Protein AF-O30299-F1 (afdb_monomer)

Organism: Archaeoglobus fulgidus (strain ATCC 49558 / DSM 4304 / JCM 9628 / NBRC 100126 / VC-16) (NCBI:txid224325)

Radius of gyration: 16.1 Å; Cα contacts (8 Å, |Δi|>4): 203; chains: 1; bounding box: 39×40×47 Å

Structure (mmCIF, N/CA/C/O backbone):
data_AF-O30299-F1
#
_entry.id   AF-O30299-F1
#
loop_
_atom_site.group_PDB
_atom_site.id
_atom_site.type_symbol
_atom_site.label_atom_id
_atom_site.label_alt_id
_atom_site.label_comp_id
_atom_site.label_asym_id
_atom_site.label_entity_id
_atom_site.label_seq_id
_atom_site.pdbx_PDB_ins_code
_atom_site.Cartn_x
_atom_site.Cartn_y
_atom_site.Cartn_z
_atom_site.occupancy
_atom_site.B_iso_or_equiv
_atom_site.auth_seq_id
_atom_site.auth_comp_id
_atom_site.auth_asym_id
_atom_site.auth_atom_id
_atom_site.pdbx_PDB_model_num
ATOM 1 N N . MET A 1 1 ? 11.721 -11.714 5.293 1.00 78.75 1 MET A N 1
ATOM 2 C CA . MET A 1 1 ? 10.543 -10.821 5.195 1.00 78.75 1 MET A CA 1
ATOM 3 C C . MET A 1 1 ? 9.348 -11.364 5.980 1.00 78.75 1 MET A C 1
ATOM 5 O O . MET A 1 1 ? 8.929 -10.700 6.916 1.00 78.75 1 MET A O 1
ATOM 9 N N . LEU A 1 2 ? 8.862 -12.579 5.693 1.00 90.56 2 LEU A N 1
ATOM 10 C CA . LEU A 1 2 ? 7.637 -13.135 6.295 1.00 90.56 2 LEU A CA 1
ATOM 11 C C . LEU A 1 2 ? 7.600 -13.156 7.835 1.00 90.56 2 LEU A C 1
ATOM 13 O O . LEU A 1 2 ? 6.633 -12.676 8.421 1.00 90.56 2 LEU A O 1
ATOM 17 N N . ILE A 1 3 ? 8.650 -13.663 8.494 1.00 92.81 3 ILE A N 1
ATOM 18 C CA . ILE A 1 3 ? 8.719 -13.701 9.969 1.00 92.81 3 ILE A CA 1
ATOM 19 C C . ILE A 1 3 ? 8.613 -12.285 10.549 1.00 92.81 3 ILE A C 1
ATOM 21 O O . ILE A 1 3 ? 7.827 -12.053 11.458 1.00 92.81 3 ILE A O 1
ATOM 25 N N . GLY A 1 4 ? 9.346 -11.323 9.979 1.00 91.31 4 GLY A N 1
ATOM 26 C CA . GLY A 1 4 ? 9.312 -9.927 10.420 1.00 91.31 4 GLY A CA 1
ATOM 27 C C . GLY A 1 4 ? 7.929 -9.291 10.267 1.00 91.31 4 GLY A C 1
ATOM 28 O O . GLY A 1 4 ? 7.435 -8.688 11.212 1.00 91.31 4 GLY A O 1
ATOM 29 N N . VAL A 1 5 ? 7.273 -9.487 9.116 1.00 92.00 5 VAL A N 1
ATOM 30 C CA . VAL A 1 5 ? 5.901 -9.001 8.874 1.00 92.00 5 VAL A CA 1
ATOM 31 C C . VAL A 1 5 ? 4.913 -9.643 9.850 1.00 92.00 5 VAL A C 1
ATOM 33 O O . VAL A 1 5 ? 4.070 -8.953 10.415 1.00 92.00 5 VAL A O 1
ATOM 36 N N . THR A 1 6 ? 5.050 -10.946 10.100 1.00 94.56 6 THR A N 1
ATOM 37 C CA . THR A 1 6 ? 4.188 -11.682 11.034 1.00 94.56 6 THR A CA 1
ATOM 38 C C . THR A 1 6 ? 4.348 -11.153 12.456 1.00 94.56 6 THR A C 1
ATOM 40 O O . THR A 1 6 ? 3.357 -10.836 13.105 1.00 94.56 6 THR A O 1
ATOM 43 N N . LEU A 1 7 ? 5.586 -10.994 12.932 1.00 96.25 7 LEU A N 1
ATOM 44 C CA . LEU A 1 7 ? 5.864 -10.451 14.262 1.00 96.25 7 LEU A CA 1
ATOM 45 C C . LEU A 1 7 ? 5.354 -9.012 14.406 1.00 96.25 7 LEU A C 1
ATOM 47 O O . LEU A 1 7 ? 4.742 -8.686 15.421 1.00 96.25 7 LEU A O 1
ATOM 51 N N . ALA A 1 8 ? 5.549 -8.172 13.386 1.00 94.06 8 ALA A N 1
ATOM 52 C CA . ALA A 1 8 ? 5.044 -6.802 13.377 1.00 94.06 8 ALA A CA 1
ATOM 53 C C . ALA A 1 8 ? 3.509 -6.758 13.429 1.00 94.06 8 ALA A C 1
ATOM 55 O O . ALA A 1 8 ? 2.950 -5.977 14.198 1.00 94.06 8 ALA A O 1
ATOM 56 N N . LEU A 1 9 ? 2.824 -7.620 12.669 1.00 95.25 9 LEU A N 1
ATOM 57 C CA . LEU A 1 9 ? 1.364 -7.703 12.685 1.00 95.25 9 LEU A CA 1
ATOM 58 C C . LEU A 1 9 ? 0.835 -8.230 14.022 1.00 95.25 9 LEU A C 1
ATOM 60 O O . LEU A 1 9 ? -0.129 -7.682 14.545 1.00 95.25 9 LEU A O 1
ATOM 64 N N . VAL A 1 10 ? 1.469 -9.253 14.604 1.00 96.38 10 VAL A N 1
ATOM 65 C CA . VAL A 1 10 ? 1.097 -9.773 15.930 1.00 96.38 10 VAL A CA 1
ATOM 66 C C . VAL A 1 10 ? 1.266 -8.691 16.992 1.00 96.38 10 VAL A C 1
ATOM 68 O O . VAL A 1 10 ? 0.353 -8.462 17.782 1.00 96.38 10 VAL A O 1
ATOM 71 N N . PHE A 1 11 ? 2.393 -7.977 16.982 1.00 96.19 11 PHE A N 1
ATOM 72 C CA . PHE A 1 11 ? 2.615 -6.850 17.883 1.00 96.19 11 PHE A CA 1
ATOM 73 C C . PHE A 1 11 ? 1.546 -5.764 17.705 1.00 96.19 11 PHE A C 1
ATOM 75 O O . PHE A 1 11 ? 0.943 -5.325 18.685 1.00 96.19 11 PHE A O 1
ATOM 82 N N . ALA A 1 12 ? 1.261 -5.375 16.460 1.00 94.38 12 ALA A N 1
ATOM 83 C CA . ALA A 1 12 ? 0.238 -4.387 16.140 1.00 94.38 12 ALA A CA 1
ATOM 84 C C . ALA A 1 12 ? -1.158 -4.835 16.604 1.00 94.38 12 ALA A C 1
ATOM 86 O O . ALA A 1 12 ? -1.895 -4.031 17.167 1.00 94.38 12 ALA A O 1
ATOM 87 N N . ALA A 1 13 ? -1.506 -6.113 16.436 1.00 94.56 13 ALA A N 1
ATOM 88 C CA . ALA A 1 13 ? -2.782 -6.677 16.871 1.00 94.56 13 ALA A CA 1
ATOM 89 C C . ALA A 1 13 ? -2.922 -6.700 18.400 1.00 94.56 13 ALA A C 1
ATOM 91 O O . ALA A 1 13 ? -3.981 -6.355 18.924 1.00 94.56 13 ALA A O 1
ATOM 92 N N . ILE A 1 14 ? -1.853 -7.054 19.124 1.00 94.94 14 ILE A N 1
ATOM 93 C CA . ILE A 1 14 ? -1.823 -6.990 20.592 1.00 94.94 14 ILE A CA 1
ATOM 94 C C . ILE A 1 14 ? -2.021 -5.542 21.042 1.00 94.94 14 ILE A C 1
ATOM 96 O O . ILE A 1 14 ? -2.898 -5.262 21.858 1.00 94.94 14 ILE A O 1
ATOM 100 N N . PHE A 1 15 ? -1.249 -4.609 20.485 1.00 93.06 15 PHE A N 1
ATOM 101 C CA . PHE A 1 15 ? -1.380 -3.192 20.804 1.00 93.06 15 PHE A CA 1
ATOM 102 C C . PHE A 1 15 ? -2.798 -2.674 20.520 1.00 93.06 15 PHE A C 1
ATOM 104 O O . PHE A 1 15 ? -3.392 -2.013 21.371 1.00 93.06 15 PHE A O 1
ATOM 111 N N . GLU A 1 16 ? -3.375 -3.032 19.373 1.00 92.75 16 GLU A N 1
ATOM 112 C CA . GLU A 1 16 ? -4.727 -2.635 18.985 1.00 92.75 16 GLU A CA 1
ATOM 113 C C . GLU A 1 16 ? -5.798 -3.194 19.928 1.00 92.75 16 GLU A C 1
ATOM 115 O O . GLU A 1 16 ? -6.738 -2.482 20.291 1.00 92.75 16 GLU A O 1
ATOM 120 N N . PHE A 1 17 ? -5.639 -4.437 20.389 1.00 92.31 17 PHE A N 1
ATOM 121 C CA . PHE A 1 17 ? -6.517 -5.027 21.395 1.00 92.31 17 PHE A CA 1
ATOM 122 C C . PHE A 1 17 ? -6.518 -4.196 22.684 1.00 92.31 17 PHE A C 1
ATOM 124 O O . PHE A 1 17 ? -7.585 -3.835 23.189 1.00 92.31 17 PHE A O 1
ATOM 131 N N . PHE A 1 18 ? -5.338 -3.820 23.188 1.00 91.56 18 PHE A N 1
ATOM 132 C CA . PHE A 1 18 ? -5.230 -2.953 24.363 1.00 91.56 18 PHE A CA 1
ATOM 133 C C . PHE A 1 18 ? -5.782 -1.545 24.095 1.00 91.56 18 PHE A C 1
ATOM 135 O O . PHE A 1 18 ? -6.490 -0.994 24.944 1.00 91.56 18 PHE A O 1
ATOM 142 N N . ARG A 1 19 ? -5.527 -0.976 22.910 1.00 90.56 19 ARG A N 1
ATOM 143 C CA . ARG A 1 19 ? -6.047 0.337 22.506 1.00 90.56 19 ARG A CA 1
ATOM 144 C C . ARG A 1 19 ? -7.569 0.375 22.562 1.00 90.56 19 ARG A C 1
ATOM 146 O O . ARG A 1 19 ? -8.124 1.283 23.172 1.00 90.56 19 ARG A O 1
ATOM 153 N N . LEU A 1 20 ? -8.240 -0.618 21.983 1.00 89.00 20 LEU A N 1
ATOM 154 C CA . LEU A 1 20 ? -9.701 -0.694 21.962 1.00 89.00 20 LEU A CA 1
ATOM 155 C C . LEU A 1 20 ? -10.279 -1.039 23.339 1.00 89.00 20 LEU A C 1
ATOM 157 O O . LEU A 1 20 ? -11.266 -0.435 23.762 1.00 89.00 20 LEU A O 1
ATOM 161 N N . ARG A 1 21 ? -9.657 -1.972 24.071 1.00 89.75 21 ARG A N 1
ATOM 162 C CA . ARG A 1 21 ? -10.167 -2.435 25.369 1.00 89.75 21 ARG A CA 1
ATOM 163 C C . ARG A 1 21 ? -10.090 -1.366 26.456 1.00 89.75 21 ARG A C 1
ATOM 165 O O . ARG A 1 21 ? -11.019 -1.267 27.261 1.00 89.75 21 ARG A O 1
ATOM 172 N N . TYR A 1 22 ? -9.000 -0.601 26.479 1.00 89.44 22 TYR A N 1
ATOM 173 C CA . TYR A 1 22 ? -8.686 0.369 27.533 1.00 89.44 22 TYR A CA 1
ATOM 174 C C . TYR A 1 22 ? -8.725 1.825 27.052 1.00 89.44 22 TYR A C 1
ATOM 176 O O . TYR A 1 22 ? -8.421 2.728 27.825 1.00 89.44 22 TYR A O 1
ATOM 184 N N . LYS A 1 23 ? -9.105 2.069 25.789 1.00 84.69 23 LYS A N 1
ATOM 185 C CA . LYS A 1 23 ? -9.133 3.402 25.158 1.00 84.69 23 LYS A CA 1
ATOM 186 C C . LYS A 1 23 ? -7.791 4.140 25.251 1.00 84.69 23 LYS A C 1
ATOM 188 O O . LYS A 1 23 ? -7.755 5.369 25.343 1.00 84.69 23 LYS A O 1
ATOM 193 N N . LEU A 1 24 ? -6.682 3.399 25.219 1.00 80.81 24 LEU A N 1
ATOM 194 C CA . LEU A 1 24 ? -5.345 3.991 25.238 1.00 80.81 24 LEU A CA 1
ATOM 195 C C . LEU A 1 24 ? -5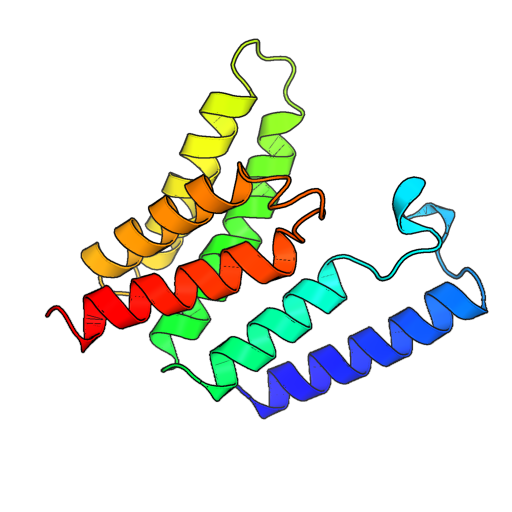.186 4.924 24.036 1.00 80.81 24 LEU A C 1
ATOM 197 O O . LEU A 1 24 ? -5.626 4.604 22.934 1.00 80.81 24 LEU A O 1
ATOM 201 N N . LEU A 1 25 ? -4.556 6.082 24.252 1.00 81.06 25 LEU A N 1
ATOM 202 C CA . LEU A 1 25 ? -4.241 7.051 23.193 1.00 81.06 25 LEU A CA 1
ATOM 203 C C . LEU A 1 25 ? -5.463 7.520 22.383 1.00 81.06 25 LEU A C 1
ATOM 205 O O . LEU A 1 25 ? -5.322 7.975 21.250 1.00 81.06 25 LEU A O 1
ATOM 209 N N . SER A 1 26 ? -6.667 7.483 22.962 1.00 77.31 26 SER A N 1
ATOM 210 C CA . SER A 1 26 ? -7.887 7.939 22.283 1.00 77.31 26 SER A CA 1
ATOM 211 C C . SER A 1 26 ? -7.847 9.40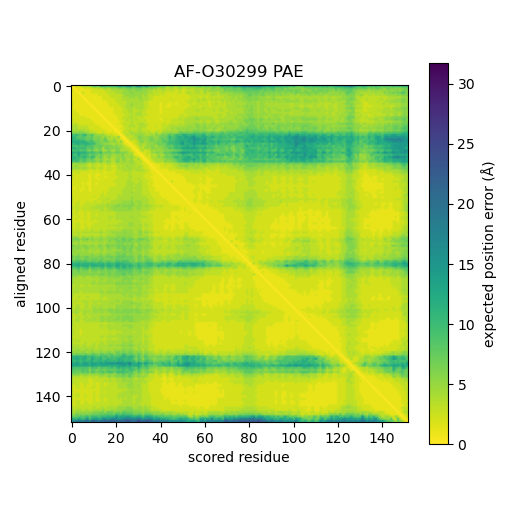7 21.844 1.00 77.31 26 SER A C 1
ATOM 213 O O . SER A 1 26 ? -8.675 9.811 21.039 1.00 77.31 26 SER A O 1
ATOM 215 N N . TRP A 1 27 ? -6.931 10.209 22.398 1.00 80.06 27 TRP A N 1
ATOM 216 C CA . TRP A 1 27 ? -6.700 11.605 22.015 1.00 80.06 27 TRP A CA 1
ATOM 217 C C . TRP A 1 27 ? -5.836 11.754 20.752 1.00 80.06 27 TRP A C 1
ATOM 219 O O . TRP A 1 27 ? -5.912 12.780 20.086 1.00 80.06 27 TRP A O 1
ATOM 229 N N . LEU A 1 28 ? -5.021 10.744 20.432 1.00 80.25 28 LEU A N 1
ATOM 230 C CA . LEU A 1 28 ? -4.123 10.738 19.276 1.00 80.25 28 LEU A CA 1
ATOM 231 C C . LEU A 1 28 ? -4.833 10.234 18.010 1.00 80.25 28 LEU A C 1
ATOM 233 O O . LEU A 1 28 ? -4.462 10.579 16.891 1.00 80.25 28 LEU A O 1
ATOM 237 N N . VAL A 1 29 ? -5.855 9.399 18.197 1.00 77.94 29 VAL A N 1
ATOM 238 C CA . VAL A 1 29 ? -6.615 8.749 17.128 1.00 77.94 29 VAL A CA 1
ATOM 239 C C . VAL A 1 29 ? -7.755 9.656 16.662 1.00 77.94 29 VAL A C 1
ATOM 241 O O . VAL A 1 29 ? -8.425 10.297 17.472 1.00 77.94 29 VAL A O 1
ATOM 244 N N . ARG A 1 30 ? -8.008 9.685 15.350 1.00 76.12 30 ARG A N 1
ATOM 245 C CA . ARG A 1 30 ? -9.123 10.440 14.759 1.00 76.12 30 ARG A CA 1
ATOM 246 C C . ARG A 1 30 ? -10.468 9.968 15.312 1.00 76.12 30 ARG A C 1
ATOM 248 O O . ARG A 1 30 ? -10.648 8.790 15.613 1.00 76.12 30 ARG A O 1
ATOM 255 N N . ASP A 1 31 ? -11.445 10.868 15.388 1.00 76.50 31 ASP A N 1
ATOM 256 C CA . ASP A 1 31 ? -12.725 10.595 16.061 1.00 76.50 31 ASP A CA 1
ATOM 257 C C . ASP A 1 31 ? -13.463 9.364 15.522 1.00 76.50 31 ASP A C 1
ATOM 259 O O . ASP A 1 31 ? -14.003 8.577 16.299 1.00 76.50 31 ASP A O 1
ATOM 263 N N . TYR A 1 32 ? -13.413 9.137 14.207 1.00 75.12 32 TYR A N 1
ATOM 264 C CA . TYR A 1 32 ? -14.054 7.986 13.568 1.00 75.12 32 TYR A CA 1
ATOM 265 C C . TYR A 1 32 ? -13.285 6.656 13.748 1.00 75.12 32 TYR A C 1
ATOM 267 O O . TYR A 1 32 ? -13.867 5.587 13.560 1.00 75.12 32 TYR A O 1
ATOM 275 N N . GLU A 1 33 ? -12.008 6.692 14.148 1.00 76.31 33 GLU A N 1
ATOM 276 C CA . GLU A 1 33 ? -11.145 5.518 14.390 1.00 76.31 33 GLU A CA 1
ATOM 277 C C . GLU A 1 33 ? -11.112 5.090 15.870 1.00 76.31 33 GLU A C 1
ATOM 279 O O . GLU A 1 33 ? -10.617 4.010 16.206 1.00 76.31 33 GLU A O 1
ATOM 284 N N . ARG A 1 34 ? -11.661 5.897 16.792 1.00 79.94 34 ARG A N 1
ATOM 285 C CA . ARG A 1 34 ? -11.578 5.624 18.242 1.00 79.94 34 ARG A CA 1
ATOM 286 C C . ARG A 1 34 ? -12.138 4.259 18.647 1.00 79.94 34 ARG A C 1
ATOM 288 O O . ARG A 1 34 ? -11.568 3.625 19.526 1.00 79.94 34 ARG A O 1
ATOM 295 N N . ASN A 1 35 ? -13.208 3.805 17.994 1.00 82.44 35 ASN A N 1
ATOM 296 C CA . ASN A 1 35 ? -13.890 2.541 18.306 1.00 82.44 35 ASN A CA 1
ATOM 297 C C . ASN A 1 35 ? -13.813 1.513 17.164 1.00 82.44 35 ASN A C 1
ATOM 299 O O . ASN A 1 35 ? -14.585 0.557 17.145 1.00 82.44 35 ASN A O 1
ATOM 303 N N . ARG A 1 36 ? -12.940 1.727 16.176 1.00 85.06 36 ARG A N 1
ATOM 304 C CA . ARG A 1 36 ? -12.780 0.843 15.013 1.00 85.06 36 ARG A CA 1
ATOM 305 C C . ARG A 1 36 ? -11.357 0.337 14.941 1.00 85.06 36 ARG A C 1
ATOM 307 O O . ARG A 1 36 ? -10.462 1.012 15.430 1.00 85.06 36 ARG A O 1
ATOM 314 N N . VAL A 1 37 ? -11.165 -0.810 14.297 1.00 88.31 37 VAL A N 1
ATOM 315 C CA . VAL A 1 37 ? -9.829 -1.329 13.996 1.00 88.31 37 VAL A CA 1
ATOM 316 C C . VAL A 1 37 ? -9.054 -0.293 13.177 1.00 88.31 37 VAL A C 1
ATOM 318 O O . VAL A 1 37 ? -9.579 0.238 12.198 1.00 88.31 37 VAL A O 1
ATOM 321 N N . GLY A 1 38 ? -7.832 0.015 13.600 1.00 88.50 38 GLY A N 1
ATOM 322 C CA . GLY A 1 38 ? -6.967 0.995 12.957 1.00 88.50 38 GLY A CA 1
ATOM 323 C C . GLY A 1 38 ? -6.510 0.566 11.561 1.00 88.50 38 GLY A C 1
ATOM 324 O O . GLY A 1 38 ? -6.261 -0.612 11.304 1.00 88.50 38 GLY A O 1
ATOM 325 N N . ALA A 1 39 ? -6.335 1.547 10.671 1.00 89.31 39 ALA A N 1
ATOM 326 C CA . ALA A 1 39 ? -5.871 1.362 9.290 1.00 89.31 39 ALA A CA 1
ATOM 327 C C . ALA A 1 39 ? -4.586 0.516 9.179 1.00 89.31 39 ALA A C 1
ATOM 329 O O . ALA A 1 39 ? -4.465 -0.336 8.300 1.00 89.31 39 ALA A O 1
ATOM 330 N N . TYR A 1 40 ? -3.663 0.683 10.130 1.00 90.25 40 TYR A N 1
ATOM 331 C CA . TYR A 1 40 ? -2.389 -0.034 10.171 1.00 90.25 40 TYR A CA 1
ATOM 332 C C . TYR A 1 40 ? -2.533 -1.559 10.336 1.00 90.25 40 TYR A C 1
ATOM 334 O O . TYR A 1 40 ? -1.648 -2.297 9.906 1.00 90.25 40 TYR A O 1
ATOM 342 N N . ILE A 1 41 ? -3.637 -2.051 10.917 1.00 94.50 41 ILE A N 1
ATOM 343 C CA . ILE A 1 41 ? -3.925 -3.492 10.977 1.00 94.50 41 ILE A CA 1
ATOM 344 C C . ILE A 1 41 ? -4.277 -4.013 9.589 1.00 94.50 41 ILE A C 1
ATOM 346 O O . ILE A 1 41 ? -3.726 -5.025 9.165 1.00 94.50 41 ILE A O 1
ATOM 350 N N . TYR A 1 42 ? -5.150 -3.311 8.862 1.00 94.50 42 TYR A N 1
ATOM 351 C CA . TYR A 1 42 ? -5.519 -3.684 7.494 1.00 94.50 42 TYR A CA 1
ATOM 352 C C . TYR A 1 42 ? -4.307 -3.663 6.568 1.00 94.50 42 TYR A C 1
ATOM 354 O O . TYR A 1 42 ? -4.105 -4.611 5.813 1.00 94.50 42 TYR A O 1
ATOM 362 N N . PHE A 1 43 ? -3.455 -2.645 6.707 1.00 95.19 43 PHE A N 1
ATOM 363 C CA . PHE A 1 43 ? -2.174 -2.583 6.017 1.00 95.19 43 PHE A CA 1
ATOM 364 C C . PHE A 1 43 ? -1.277 -3.776 6.362 1.00 95.19 43 PHE A C 1
ATOM 366 O O . PHE A 1 43 ? -0.793 -4.462 5.467 1.00 95.19 43 PHE A O 1
ATOM 373 N N . GLY A 1 44 ? -1.093 -4.091 7.647 1.00 96.06 44 GLY A N 1
ATOM 374 C CA . GLY A 1 44 ? -0.276 -5.234 8.059 1.00 96.06 44 GLY A CA 1
ATOM 375 C C . GLY A 1 44 ? -0.809 -6.580 7.548 1.00 96.06 44 GLY A C 1
ATOM 376 O O . GLY A 1 44 ? -0.025 -7.419 7.106 1.00 96.06 44 GLY A O 1
ATOM 377 N N . VAL A 1 45 ? -2.133 -6.770 7.534 1.00 96.62 45 VAL A N 1
ATOM 378 C CA . VAL A 1 45 ? -2.786 -7.942 6.926 1.00 96.62 45 VAL A CA 1
ATOM 379 C C . VAL A 1 45 ? -2.517 -7.996 5.423 1.00 96.62 45 VAL A C 1
ATOM 381 O O . VAL A 1 45 ? -2.168 -9.058 4.911 1.00 96.62 45 VAL A O 1
ATOM 384 N N . ALA A 1 46 ? -2.615 -6.864 4.724 1.00 96.94 46 ALA A N 1
ATOM 385 C CA . ALA A 1 46 ? -2.315 -6.783 3.300 1.00 96.94 46 ALA A CA 1
ATOM 386 C C . ALA A 1 46 ? -0.862 -7.163 3.007 1.00 96.94 46 ALA A C 1
ATOM 388 O O . ALA A 1 46 ? -0.608 -7.997 2.141 1.00 96.94 46 ALA A O 1
ATOM 389 N N . VAL A 1 47 ? 0.089 -6.605 3.765 1.00 96.56 47 VAL A N 1
ATOM 390 C CA . VAL A 1 47 ? 1.521 -6.895 3.617 1.00 96.56 47 VAL A CA 1
ATOM 391 C C . VAL A 1 47 ? 1.812 -8.368 3.903 1.00 96.56 47 VAL A C 1
ATOM 393 O O . VAL A 1 47 ? 2.574 -8.990 3.162 1.00 96.56 47 VAL A O 1
ATOM 396 N N . LEU A 1 48 ? 1.188 -8.962 4.926 1.00 97.25 48 LEU A N 1
ATOM 397 C CA . LEU A 1 48 ? 1.316 -10.395 5.200 1.00 97.25 48 LEU A CA 1
ATOM 398 C C . LEU A 1 48 ? 0.791 -11.232 4.031 1.00 97.25 48 LEU A C 1
ATOM 400 O O . LEU A 1 48 ? 1.500 -12.112 3.545 1.00 97.25 48 LEU A O 1
ATOM 404 N N . PHE A 1 49 ? -0.415 -10.925 3.555 1.00 97.06 49 PHE A N 1
ATOM 405 C CA . PHE A 1 49 ? -1.046 -11.614 2.435 1.00 97.06 49 PHE A CA 1
ATOM 406 C C . PHE A 1 49 ? -0.177 -11.564 1.174 1.00 97.06 49 PHE A C 1
ATOM 408 O O . PHE A 1 49 ? 0.108 -12.605 0.581 1.00 97.06 49 PHE A O 1
ATOM 415 N N . VAL A 1 50 ? 0.321 -10.383 0.794 1.00 97.38 50 VAL A N 1
ATOM 416 C CA . VAL A 1 50 ? 1.151 -10.266 -0.413 1.00 97.38 50 VAL A CA 1
ATOM 417 C C . VAL A 1 50 ? 2.521 -10.922 -0.244 1.00 97.38 50 VAL A C 1
ATOM 419 O O . VAL A 1 50 ? 3.041 -11.486 -1.199 1.00 97.38 50 VAL A O 1
ATOM 422 N N . THR A 1 51 ? 3.088 -10.910 0.967 1.00 96.12 51 THR A N 1
ATOM 423 C CA . THR A 1 51 ? 4.371 -11.576 1.256 1.00 96.12 51 THR A CA 1
ATOM 424 C C . THR A 1 51 ? 4.250 -13.101 1.193 1.00 96.12 51 THR A C 1
ATOM 426 O O . THR A 1 51 ? 5.227 -13.777 0.884 1.00 96.12 51 THR A O 1
ATOM 429 N N . LEU A 1 52 ? 3.072 -13.649 1.504 1.00 96.81 52 LEU A N 1
ATOM 430 C CA . LEU A 1 52 ? 2.800 -15.085 1.419 1.00 96.81 52 LEU A CA 1
ATOM 431 C C . LEU A 1 52 ? 2.608 -15.563 -0.022 1.00 96.81 52 LEU A C 1
ATOM 433 O O . LEU A 1 52 ? 3.027 -16.670 -0.349 1.00 96.81 52 LEU A O 1
ATOM 437 N N . LEU A 1 53 ? 1.950 -14.758 -0.860 1.00 96.88 53 LEU A N 1
ATOM 438 C CA . LEU A 1 53 ? 1.496 -15.195 -2.182 1.00 96.88 53 LEU A CA 1
ATOM 439 C C . LEU A 1 53 ? 2.379 -14.739 -3.342 1.00 96.88 53 LEU A C 1
ATOM 441 O O . LEU A 1 53 ? 2.346 -15.371 -4.397 1.00 96.88 53 LEU A O 1
ATOM 445 N N . PHE A 1 54 ? 3.148 -13.661 -3.180 1.00 96.75 54 PHE A N 1
ATOM 446 C CA . PHE A 1 54 ? 3.899 -13.061 -4.278 1.00 96.75 54 PHE A CA 1
ATOM 447 C C . PHE A 1 54 ? 5.411 -13.015 -4.017 1.00 96.75 54 PHE A C 1
ATOM 449 O O . PHE A 1 54 ? 5.857 -12.995 -2.866 1.00 96.75 54 PHE A O 1
ATOM 456 N N . PRO A 1 55 ? 6.229 -12.946 -5.086 1.00 95.62 55 PRO A N 1
ATOM 457 C CA . PRO A 1 55 ? 7.665 -12.721 -4.973 1.00 95.62 55 PRO A CA 1
ATOM 458 C C . PRO A 1 55 ? 7.999 -11.417 -4.241 1.00 95.62 55 PRO A C 1
ATOM 460 O O . PRO A 1 55 ? 7.230 -10.453 -4.261 1.00 95.62 55 PRO A O 1
ATOM 463 N N . MET A 1 56 ? 9.208 -11.353 -3.674 1.00 95.38 56 MET A N 1
ATOM 464 C CA . MET A 1 56 ? 9.670 -10.209 -2.878 1.00 95.38 56 MET A CA 1
ATOM 465 C C . MET A 1 56 ? 9.511 -8.864 -3.604 1.00 95.38 56 MET A C 1
ATOM 467 O O . MET A 1 56 ? 9.101 -7.888 -2.987 1.00 95.38 56 MET A O 1
ATOM 471 N N . ASN A 1 57 ? 9.750 -8.818 -4.917 1.00 96.88 57 ASN A N 1
ATOM 472 C CA . ASN A 1 57 ? 9.626 -7.597 -5.717 1.00 96.88 57 ASN A CA 1
ATOM 473 C C . ASN A 1 57 ? 8.188 -7.045 -5.741 1.00 96.88 57 ASN A C 1
ATOM 475 O O . ASN A 1 57 ? 7.983 -5.841 -5.594 1.00 96.88 57 ASN A O 1
ATOM 479 N N . ALA A 1 58 ? 7.185 -7.920 -5.852 1.00 97.62 58 ALA A N 1
ATOM 480 C CA . ALA A 1 58 ? 5.778 -7.524 -5.810 1.00 97.62 58 ALA A CA 1
ATOM 481 C C . ALA A 1 58 ? 5.365 -7.061 -4.403 1.00 97.62 58 ALA A C 1
ATOM 483 O O . ALA A 1 58 ? 4.635 -6.080 -4.266 1.00 97.62 58 ALA A O 1
ATOM 484 N N . ALA A 1 59 ? 5.880 -7.712 -3.355 1.00 97.19 59 ALA A N 1
ATOM 485 C CA . ALA A 1 59 ? 5.649 -7.288 -1.976 1.00 97.19 59 ALA A CA 1
ATOM 486 C C . ALA A 1 59 ? 6.292 -5.917 -1.675 1.00 97.19 59 ALA A C 1
ATOM 488 O O . ALA A 1 59 ? 5.666 -5.076 -1.033 1.00 97.19 59 ALA A O 1
ATOM 489 N N . ILE A 1 60 ? 7.504 -5.653 -2.181 1.00 97.12 60 ILE A N 1
ATOM 490 C CA . ILE A 1 60 ? 8.151 -4.332 -2.090 1.00 97.12 60 ILE A CA 1
ATOM 491 C C . ILE A 1 60 ? 7.309 -3.280 -2.821 1.00 97.12 60 ILE A C 1
ATOM 493 O O . ILE A 1 60 ? 7.062 -2.212 -2.263 1.00 97.12 60 ILE A O 1
ATOM 497 N N . SER A 1 61 ? 6.821 -3.587 -4.029 1.00 97.88 61 SER A N 1
ATOM 498 C CA . SER A 1 61 ? 5.938 -2.688 -4.782 1.00 97.88 61 SER A CA 1
ATOM 499 C C . SER A 1 61 ? 4.683 -2.329 -3.982 1.00 97.88 61 SER A C 1
ATOM 501 O O . SER A 1 61 ? 4.384 -1.149 -3.813 1.00 97.88 61 SER A O 1
ATOM 503 N N . ALA A 1 62 ? 4.003 -3.326 -3.409 1.00 97.81 62 ALA A N 1
ATOM 504 C CA . ALA A 1 62 ? 2.818 -3.122 -2.580 1.00 97.81 62 ALA A CA 1
ATOM 505 C C . ALA A 1 62 ? 3.065 -2.179 -1.400 1.00 97.81 62 ALA A C 1
ATOM 507 O O . ALA A 1 62 ? 2.285 -1.255 -1.168 1.00 97.81 62 ALA A O 1
ATOM 508 N N . VAL A 1 63 ? 4.168 -2.393 -0.676 1.00 97.12 63 VAL A N 1
ATOM 509 C CA . VAL A 1 63 ? 4.548 -1.569 0.476 1.00 97.12 63 VAL A CA 1
ATOM 510 C C . VAL A 1 63 ? 4.855 -0.133 0.050 1.00 97.12 63 VAL A C 1
ATOM 512 O O . VAL A 1 63 ? 4.386 0.797 0.703 1.00 97.12 63 VAL A O 1
ATOM 515 N N . LEU A 1 64 ? 5.604 0.065 -1.042 1.00 97.62 64 LEU A N 1
ATOM 516 C CA . LEU A 1 64 ? 5.947 1.401 -1.538 1.00 97.62 64 LEU A CA 1
ATOM 517 C C . LEU A 1 64 ? 4.711 2.174 -2.002 1.00 97.62 64 LEU A C 1
ATOM 519 O O . LEU A 1 64 ? 4.544 3.328 -1.608 1.00 97.62 64 LEU A O 1
ATOM 523 N N . VAL A 1 65 ? 3.850 1.544 -2.807 1.00 97.69 65 VAL A N 1
ATOM 524 C CA . VAL A 1 65 ? 2.637 2.177 -3.344 1.00 97.69 65 VAL A CA 1
ATOM 525 C C . VAL A 1 65 ? 1.701 2.596 -2.216 1.00 97.69 65 VAL A C 1
ATOM 527 O O . VAL A 1 65 ? 1.253 3.736 -2.212 1.00 97.69 65 VAL A O 1
ATOM 530 N N . ALA A 1 66 ? 1.464 1.726 -1.233 1.00 96.19 66 ALA A N 1
ATOM 531 C CA . ALA A 1 66 ? 0.601 2.050 -0.104 1.00 96.19 66 ALA A CA 1
ATOM 532 C C . ALA A 1 66 ? 1.214 3.121 0.815 1.00 96.19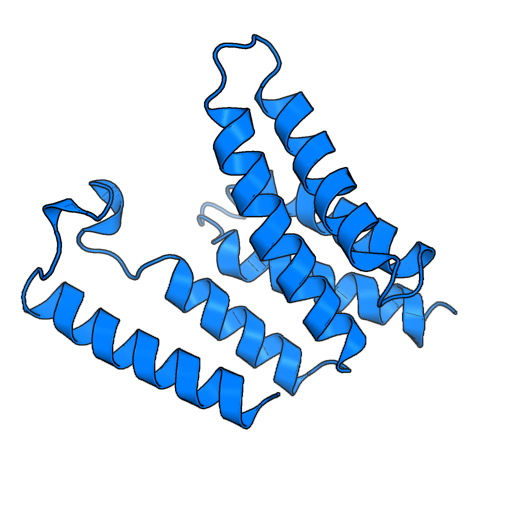 66 ALA A C 1
ATOM 534 O O . ALA A 1 66 ? 0.610 4.163 1.032 1.00 96.19 66 ALA A O 1
ATOM 535 N N . LEU A 1 67 ? 2.442 2.932 1.319 1.00 94.81 67 LEU A N 1
ATOM 536 C CA . LEU A 1 67 ? 3.014 3.861 2.306 1.00 94.81 67 LEU A CA 1
ATOM 537 C C . LEU A 1 67 ? 3.281 5.254 1.734 1.00 94.81 67 LEU A C 1
ATOM 539 O O . LEU A 1 67 ? 2.939 6.260 2.358 1.00 94.81 67 LEU A O 1
ATOM 543 N N . LEU A 1 68 ? 3.931 5.326 0.570 1.00 96.62 68 LEU A N 1
ATOM 544 C CA . LEU A 1 68 ? 4.284 6.613 -0.026 1.00 96.62 68 LEU A CA 1
ATOM 545 C C . LEU A 1 68 ? 3.078 7.250 -0.713 1.00 96.62 68 LEU A C 1
ATOM 547 O O . LEU A 1 68 ? 2.919 8.469 -0.633 1.00 96.62 68 LEU A O 1
ATOM 551 N N . GLY A 1 69 ? 2.221 6.441 -1.342 1.00 93.81 69 GLY A N 1
ATOM 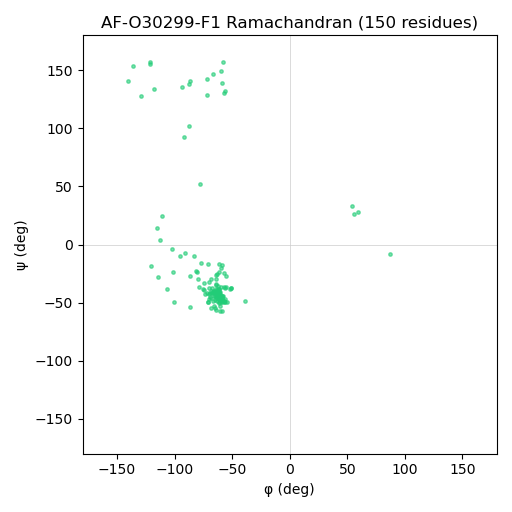552 C CA . GLY A 1 69 ? 0.975 6.908 -1.937 1.00 93.81 69 GLY A CA 1
ATOM 553 C C . GLY A 1 69 ? 0.059 7.536 -0.892 1.00 93.81 69 GLY A C 1
ATOM 554 O O . GLY A 1 69 ? -0.248 8.726 -0.996 1.00 93.81 69 GLY A O 1
ATOM 555 N N . ASP A 1 70 ? -0.301 6.793 0.155 1.00 90.81 70 ASP A N 1
ATOM 556 C CA . ASP A 1 70 ? -1.216 7.270 1.200 1.00 90.81 70 ASP A CA 1
ATOM 557 C C . ASP A 1 70 ? -0.617 8.443 1.975 1.00 90.81 70 ASP A C 1
ATOM 559 O O . ASP A 1 70 ? -1.301 9.434 2.248 1.00 90.81 70 ASP A O 1
ATOM 563 N N . GLY A 1 71 ? 0.681 8.371 2.288 1.00 91.75 71 GLY A N 1
ATOM 564 C CA . GLY A 1 71 ? 1.395 9.431 2.990 1.00 91.75 71 GLY A CA 1
ATOM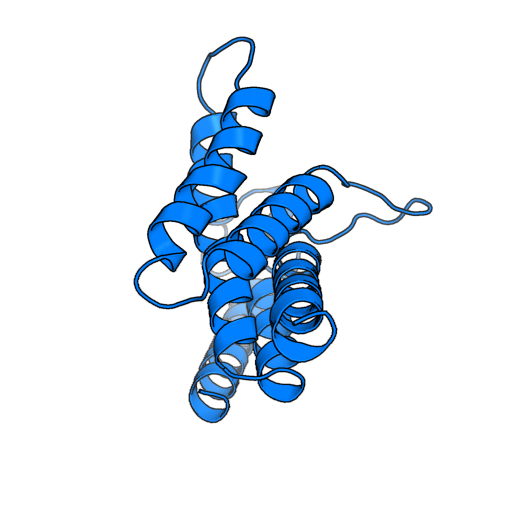 565 C C . GLY A 1 71 ? 1.342 10.754 2.228 1.00 91.75 71 GLY A C 1
ATOM 566 O O . GLY A 1 71 ? 0.843 11.759 2.745 1.00 91.75 71 GLY A O 1
ATOM 567 N N . VAL A 1 72 ? 1.812 10.766 0.977 1.00 94.25 72 VAL A N 1
ATOM 568 C CA . VAL A 1 72 ? 1.844 11.998 0.178 1.00 94.25 72 VAL A CA 1
ATOM 569 C C . VAL A 1 72 ? 0.440 12.436 -0.214 1.00 94.25 72 VAL A C 1
ATOM 571 O O . VAL A 1 72 ? 0.106 13.614 -0.097 1.00 94.25 72 VAL A O 1
ATOM 574 N N . GLY A 1 73 ? -0.414 11.506 -0.623 1.00 92.19 73 GLY A N 1
ATOM 575 C CA . GLY A 1 73 ? -1.786 11.805 -0.993 1.00 92.19 73 GLY A CA 1
ATOM 576 C C . GLY A 1 73 ? -2.596 12.395 0.164 1.00 92.19 73 GLY A C 1
ATOM 577 O O . GLY A 1 73 ? -3.328 13.365 -0.030 1.00 92.19 73 GLY A O 1
ATOM 578 N N . GLY A 1 74 ? -2.405 11.890 1.384 1.00 89.69 74 GLY A N 1
ATOM 579 C CA . GLY A 1 74 ? -3.004 12.431 2.601 1.00 89.69 74 GLY A CA 1
ATOM 580 C C . GLY A 1 74 ? -2.530 13.845 2.944 1.00 89.69 74 GLY A C 1
ATOM 581 O O . GLY A 1 74 ? -3.330 14.645 3.434 1.00 89.69 74 GLY A O 1
ATOM 582 N N . VAL A 1 75 ? -1.265 14.181 2.665 1.00 93.56 75 VAL A N 1
ATOM 583 C CA . VAL A 1 75 ? -0.735 15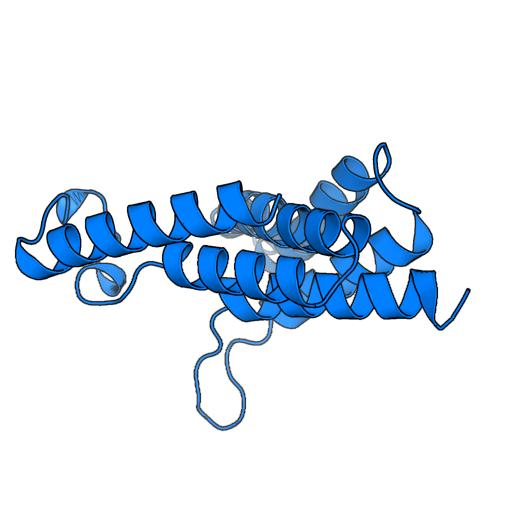.549 2.815 1.00 93.56 75 VAL A CA 1
ATOM 584 C C . VAL A 1 75 ? -1.309 1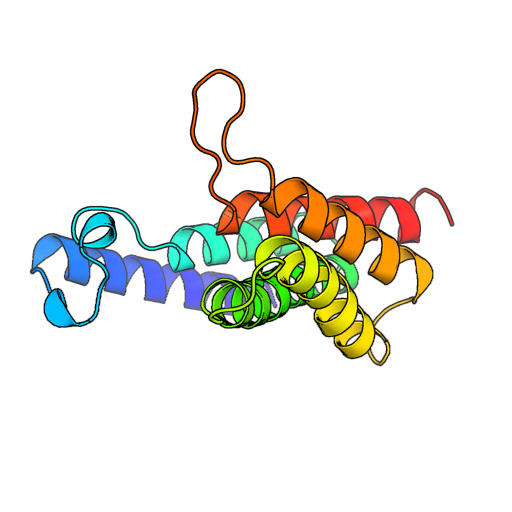6.469 1.738 1.00 93.56 75 VAL A C 1
ATOM 586 O O . VAL A 1 75 ? -1.838 17.533 2.056 1.00 93.56 75 VAL A O 1
ATOM 589 N N . VAL A 1 76 ? -1.270 16.050 0.471 1.00 94.12 76 VAL A N 1
ATOM 590 C CA . VAL A 1 76 ? -1.708 16.870 -0.667 1.00 94.12 76 VAL A CA 1
ATOM 591 C C . VAL A 1 76 ? -3.211 17.155 -0.617 1.00 94.12 76 VAL A C 1
ATOM 593 O O . VAL A 1 76 ? -3.611 18.297 -0.836 1.00 94.12 76 VAL A O 1
ATOM 596 N N . LYS A 1 77 ? -4.048 16.169 -0.252 1.00 91.50 77 LYS A N 1
ATOM 597 C CA . LYS A 1 77 ? -5.508 16.342 -0.091 1.00 91.50 77 LYS A CA 1
ATOM 598 C C . LYS A 1 77 ? -5.872 17.406 0.964 1.00 91.50 77 LYS A C 1
ATOM 600 O O . LYS A 1 77 ? -6.985 17.919 0.928 1.00 91.50 77 LYS A O 1
ATOM 605 N N . ARG A 1 78 ? -4.966 17.751 1.891 1.00 91.94 78 ARG A N 1
ATOM 606 C CA . ARG A 1 78 ? -5.184 18.778 2.933 1.00 91.94 78 ARG A CA 1
ATOM 607 C C . ARG A 1 78 ? -4.745 20.185 2.523 1.00 91.94 78 ARG A C 1
ATOM 609 O O . ARG A 1 78 ? -4.982 21.126 3.277 1.00 91.94 78 ARG A O 1
ATOM 616 N N . LEU A 1 79 ? -4.091 20.348 1.373 1.00 91.81 79 LEU A N 1
ATOM 617 C CA . LEU A 1 79 ? -3.656 21.662 0.903 1.00 91.81 79 LEU A CA 1
ATOM 618 C C . LEU A 1 79 ? -4.866 22.502 0.449 1.00 91.81 79 LEU A C 1
ATOM 620 O O . LEU A 1 79 ? -5.771 21.961 -0.189 1.00 91.81 79 LEU A O 1
ATOM 624 N N . PRO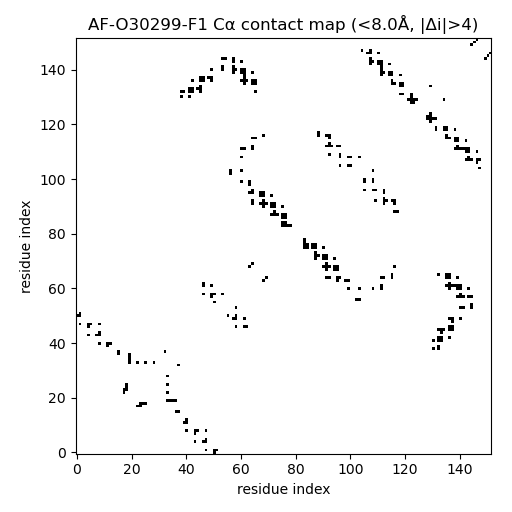 A 1 80 ? -4.884 23.827 0.700 1.00 92.06 80 PRO A N 1
ATOM 625 C CA . PRO A 1 80 ? -5.984 24.719 0.320 1.00 92.06 80 PRO A CA 1
ATOM 626 C C . PRO A 1 80 ? -5.938 25.081 -1.178 1.00 92.06 80 PRO A C 1
ATOM 628 O O . PRO A 1 80 ? -5.933 26.249 -1.559 1.00 92.06 80 PRO A O 1
ATOM 631 N N . VAL A 1 81 ? -5.865 24.073 -2.051 1.00 93.62 81 VAL A N 1
ATOM 632 C CA . VAL A 1 81 ? -5.743 24.227 -3.506 1.00 93.62 81 VAL A CA 1
ATOM 633 C C . VAL A 1 81 ? -6.963 23.614 -4.187 1.00 93.62 81 VAL A C 1
ATOM 635 O O . VAL A 1 81 ? -7.338 22.478 -3.910 1.00 93.62 81 VAL A O 1
ATOM 638 N N . ARG A 1 82 ? -7.558 24.336 -5.145 1.00 88.12 82 ARG A N 1
ATOM 639 C CA . ARG A 1 82 ? -8.809 23.942 -5.828 1.00 88.12 82 ARG A CA 1
ATOM 640 C C . ARG A 1 82 ? -8.768 22.551 -6.483 1.00 88.12 82 ARG A C 1
ATOM 642 O O . ARG A 1 82 ? -9.808 21.921 -6.622 1.00 88.12 82 ARG A O 1
ATOM 649 N N . ARG A 1 83 ? -7.583 22.074 -6.881 1.00 92.56 83 ARG A N 1
ATOM 650 C CA . ARG A 1 83 ? -7.355 20.767 -7.529 1.00 92.56 83 ARG A CA 1
ATOM 651 C C . ARG A 1 83 ? -6.592 19.772 -6.646 1.00 92.56 83 ARG A C 1
ATOM 653 O O . ARG A 1 83 ? -5.957 18.861 -7.166 1.00 92.56 83 ARG A O 1
ATOM 660 N N . ALA A 1 84 ? -6.644 19.919 -5.319 1.00 92.12 84 ALA A N 1
ATOM 661 C CA . ALA A 1 84 ? -5.903 19.064 -4.385 1.00 92.12 84 ALA A CA 1
ATOM 662 C C . ALA A 1 84 ? -6.109 17.555 -4.631 1.00 92.12 84 ALA A C 1
ATOM 664 O O . ALA A 1 84 ? -5.150 16.796 -4.558 1.00 92.12 84 ALA A O 1
ATOM 665 N N . GLY A 1 85 ? -7.317 17.114 -5.002 1.00 90.44 85 GLY A N 1
ATOM 666 C CA . GLY A 1 85 ? -7.583 15.704 -5.320 1.00 90.44 85 GLY A CA 1
ATOM 667 C C . GLY A 1 85 ? -6.890 15.195 -6.594 1.00 90.44 85 GLY A C 1
ATOM 668 O O . GLY A 1 85 ? -6.412 14.064 -6.628 1.00 90.44 85 GLY A O 1
ATOM 669 N N . GLU A 1 86 ? -6.795 16.020 -7.640 1.00 93.50 86 GLU A N 1
ATOM 670 C CA . GLU A 1 86 ? -6.057 15.676 -8.866 1.00 93.50 86 GLU A CA 1
ATOM 671 C C . GLU A 1 86 ? -4.554 15.636 -8.594 1.00 93.50 86 GLU A C 1
ATOM 673 O O . GLU A 1 86 ? -3.884 14.675 -8.964 1.00 93.50 86 GLU A O 1
ATOM 678 N N . ILE A 1 87 ? -4.041 16.640 -7.879 1.00 94.69 87 ILE A N 1
ATOM 679 C CA . ILE A 1 87 ? -2.628 16.709 -7.496 1.00 94.69 87 ILE A CA 1
ATOM 680 C C . ILE A 1 87 ? -2.268 15.508 -6.612 1.00 94.69 87 ILE A C 1
ATOM 682 O O . ILE A 1 87 ? -1.222 14.901 -6.815 1.00 94.69 87 ILE A O 1
ATOM 686 N N . ALA A 1 88 ? -3.145 15.120 -5.680 1.00 94.56 88 ALA A N 1
ATOM 687 C CA . ALA A 1 88 ? -2.928 13.964 -4.817 1.00 94.56 88 ALA A CA 1
ATOM 688 C C . ALA A 1 88 ? -2.815 12.671 -5.624 1.00 94.56 88 ALA A C 1
ATOM 690 O O . ALA A 1 88 ? -1.913 11.888 -5.365 1.00 94.56 88 ALA A O 1
ATOM 691 N N . PHE A 1 89 ? -3.659 12.479 -6.639 1.00 95.12 89 PHE A N 1
ATOM 692 C CA . PHE A 1 89 ? -3.566 11.316 -7.523 1.00 95.12 89 PHE A CA 1
ATOM 693 C C . PHE A 1 89 ? -2.240 11.259 -8.283 1.00 95.12 89 PHE A C 1
ATOM 695 O O . PHE A 1 89 ? -1.598 10.212 -8.313 1.00 95.12 89 PHE A O 1
ATOM 702 N N . PHE A 1 90 ? -1.791 12.380 -8.854 1.00 96.25 90 PHE A N 1
ATOM 703 C CA . PHE A 1 90 ? -0.483 12.416 -9.510 1.00 96.25 90 PHE A CA 1
ATOM 704 C C . PHE A 1 90 ? 0.653 12.171 -8.517 1.00 96.25 90 PHE A C 1
ATOM 706 O O . PHE A 1 90 ? 1.597 11.458 -8.839 1.00 96.25 90 PHE A O 1
ATOM 713 N N . ALA A 1 91 ? 0.558 12.699 -7.299 1.00 96.00 91 ALA A N 1
ATOM 714 C CA . ALA A 1 91 ? 1.567 12.478 -6.273 1.00 96.00 91 ALA A CA 1
ATOM 715 C C . ALA A 1 91 ? 1.607 11.012 -5.799 1.00 96.00 91 ALA A C 1
ATOM 717 O O . ALA A 1 91 ? 2.689 10.439 -5.681 1.00 96.00 91 ALA A O 1
ATOM 718 N N . MET A 1 92 ? 0.436 10.390 -5.619 1.00 95.69 92 MET A N 1
ATOM 719 C CA . MET A 1 92 ? 0.259 8.966 -5.307 1.00 95.69 92 MET A CA 1
ATOM 720 C C . MET A 1 92 ? 0.797 8.045 -6.402 1.00 95.69 92 MET A C 1
ATOM 722 O O . MET A 1 92 ? 1.134 6.903 -6.122 1.00 95.69 92 MET A O 1
ATOM 726 N N . LEU A 1 93 ? 0.894 8.526 -7.640 1.00 97.38 93 LEU A N 1
ATOM 727 C CA . LEU A 1 93 ? 1.521 7.798 -8.735 1.00 97.38 93 LEU A CA 1
ATOM 728 C C . LEU A 1 93 ? 3.032 8.037 -8.784 1.00 97.38 93 LEU A C 1
ATOM 730 O O . LEU A 1 93 ? 3.814 7.091 -8.804 1.00 97.38 93 LEU A O 1
ATOM 734 N N . VAL A 1 94 ? 3.446 9.304 -8.830 1.00 97.94 94 VAL A N 1
ATOM 735 C CA . VAL A 1 94 ? 4.823 9.694 -9.162 1.00 97.94 94 VAL A CA 1
ATOM 736 C C . VAL A 1 94 ? 5.781 9.398 -8.017 1.00 97.94 94 VAL A C 1
ATOM 738 O O . VAL A 1 94 ? 6.871 8.891 -8.264 1.00 97.94 94 VAL A O 1
ATOM 741 N N . VAL A 1 95 ? 5.399 9.685 -6.771 1.00 98.06 95 VAL A N 1
ATOM 742 C CA . VAL A 1 95 ? 6.307 9.519 -5.628 1.00 98.06 95 VAL A CA 1
ATOM 743 C C . VAL A 1 95 ? 6.688 8.053 -5.398 1.00 98.06 95 VAL A C 1
ATOM 745 O O . VAL A 1 95 ? 7.890 7.771 -5.395 1.00 98.06 95 VAL A O 1
ATOM 748 N N . PRO A 1 96 ? 5.743 7.102 -5.246 1.00 97.81 96 PRO A N 1
ATOM 749 C CA . PRO A 1 96 ? 6.118 5.697 -5.111 1.00 97.81 96 PRO A CA 1
ATOM 750 C C . PRO A 1 96 ? 6.808 5.154 -6.363 1.00 97.81 96 PRO A C 1
ATOM 752 O O . PRO A 1 96 ? 7.739 4.362 -6.228 1.00 97.81 96 PRO A O 1
ATOM 755 N N . PHE A 1 97 ? 6.430 5.610 -7.564 1.00 98.44 97 PHE A N 1
ATOM 756 C CA . PHE A 1 97 ? 7.097 5.192 -8.796 1.00 98.44 97 PHE A CA 1
ATOM 757 C C . PHE A 1 97 ? 8.579 5.575 -8.788 1.00 98.44 97 PHE A C 1
ATOM 759 O O . PHE A 1 97 ? 9.430 4.701 -8.931 1.00 98.44 97 PHE A O 1
ATOM 766 N N . VAL A 1 98 ? 8.905 6.846 -8.541 1.00 98.31 98 VAL A N 1
ATOM 767 C CA . VAL A 1 98 ? 10.299 7.313 -8.478 1.00 98.31 98 VAL A CA 1
ATOM 768 C C . VAL A 1 98 ? 11.070 6.589 -7.373 1.00 98.31 98 VAL A C 1
ATOM 770 O O . VAL A 1 98 ? 12.192 6.143 -7.606 1.00 98.31 98 VAL A O 1
ATOM 773 N N . ALA A 1 99 ? 10.457 6.404 -6.200 1.00 97.94 99 ALA A N 1
ATOM 774 C CA . ALA A 1 99 ? 11.073 5.678 -5.090 1.00 97.94 99 ALA A CA 1
ATOM 775 C C . ALA A 1 99 ? 11.332 4.193 -5.404 1.00 97.94 99 ALA A C 1
ATOM 777 O O . ALA A 1 99 ? 12.235 3.594 -4.825 1.00 97.94 99 ALA A O 1
ATOM 778 N N . SER A 1 100 ? 10.561 3.598 -6.317 1.00 97.81 100 SER A N 1
ATOM 779 C CA . SER A 1 100 ? 10.699 2.191 -6.703 1.00 97.81 100 SER A CA 1
ATOM 780 C C . SER A 1 100 ? 11.806 1.917 -7.725 1.00 97.81 100 SER A C 1
ATOM 782 O O . SER A 1 100 ? 12.311 0.796 -7.770 1.00 97.81 100 SER A O 1
ATOM 784 N N . LEU A 1 101 ? 12.226 2.919 -8.509 1.00 97.44 101 LEU A N 1
ATOM 785 C CA . LEU A 1 101 ? 13.190 2.756 -9.609 1.00 97.44 101 LEU A CA 1
ATOM 786 C C . LEU A 1 101 ? 14.538 2.122 -9.217 1.00 97.44 101 LEU A C 1
ATOM 788 O O . LEU A 1 101 ? 15.060 1.347 -10.016 1.00 97.44 101 LEU A O 1
ATOM 792 N N . PRO A 1 102 ? 15.121 2.386 -8.030 1.00 97.50 102 PRO A N 1
ATOM 793 C CA . PRO A 1 102 ? 16.372 1.739 -7.627 1.00 97.50 102 PRO A CA 1
ATOM 794 C C . PRO A 1 102 ? 16.219 0.249 -7.295 1.00 97.50 102 PRO A C 1
ATOM 796 O O . PRO A 1 102 ? 17.218 -0.455 -7.183 1.00 97.50 102 PRO A O 1
ATOM 799 N N . LEU A 1 103 ? 14.988 -0.217 -7.065 1.00 96.44 103 LEU A N 1
ATOM 800 C CA . LEU A 1 103 ? 14.702 -1.539 -6.510 1.00 96.44 103 LEU A CA 1
ATOM 801 C C . LEU A 1 103 ? 13.976 -2.455 -7.499 1.00 96.44 103 LEU A C 1
ATOM 803 O O . LEU A 1 103 ? 14.091 -3.672 -7.387 1.00 96.44 103 LEU A O 1
ATOM 807 N N . LEU A 1 104 ? 13.201 -1.890 -8.428 1.00 97.38 104 LEU A N 1
ATOM 808 C CA . LEU A 1 104 ? 12.217 -2.615 -9.226 1.00 97.38 104 LEU A CA 1
ATOM 809 C C . LEU A 1 104 ? 12.253 -2.213 -10.708 1.00 97.38 104 LEU A C 1
ATOM 811 O O . LEU A 1 104 ? 12.565 -1.079 -11.063 1.00 97.38 104 LEU A O 1
ATOM 815 N N . SER A 1 105 ? 11.836 -3.136 -11.579 1.00 96.88 105 SER A N 1
ATOM 816 C CA . SER A 1 105 ? 11.662 -2.884 -13.014 1.00 96.88 105 SER A CA 1
ATOM 817 C C . SER A 1 105 ? 10.702 -1.704 -13.277 1.00 96.88 105 SER A C 1
ATOM 819 O O . SER A 1 105 ? 9.597 -1.700 -12.717 1.00 96.88 105 SER A O 1
ATOM 821 N N . PRO A 1 106 ? 11.044 -0.732 -14.150 1.00 96.94 106 PRO A N 1
ATOM 822 C CA . PRO A 1 106 ? 10.240 0.479 -14.345 1.00 96.94 106 PRO A CA 1
ATOM 823 C C . PRO A 1 106 ? 8.810 0.225 -14.837 1.00 96.94 106 PRO A C 1
ATOM 825 O O . PRO A 1 106 ? 7.867 0.798 -14.297 1.00 96.94 106 PRO A O 1
ATOM 828 N N . ILE A 1 107 ? 8.623 -0.650 -15.830 1.00 97.44 107 ILE A N 1
ATOM 829 C CA . ILE A 1 107 ? 7.308 -0.870 -16.460 1.00 97.44 107 ILE A CA 1
ATOM 830 C C . ILE A 1 107 ? 6.295 -1.491 -15.471 1.00 97.44 107 ILE A C 1
ATOM 832 O O . ILE A 1 107 ? 5.239 -0.886 -15.264 1.00 97.44 107 ILE A O 1
ATOM 836 N N . PRO A 1 108 ? 6.593 -2.619 -14.788 1.00 98.00 108 PRO A N 1
ATOM 837 C CA . PRO A 1 108 ? 5.704 -3.160 -13.757 1.00 98.00 108 PRO A CA 1
ATOM 838 C C . PRO A 1 108 ? 5.458 -2.190 -12.599 1.00 98.00 108 PRO A C 1
ATOM 840 O O . PRO A 1 108 ? 4.342 -2.112 -12.087 1.00 98.00 108 PRO A O 1
ATOM 843 N N . SER A 1 109 ? 6.477 -1.421 -12.199 1.00 97.81 109 SER A N 1
ATOM 844 C CA . SER A 1 109 ? 6.352 -0.451 -11.106 1.00 97.81 109 SER A CA 1
ATOM 845 C C . SER A 1 109 ? 5.397 0.683 -11.456 1.00 97.81 109 SER A C 1
ATOM 847 O O . SER A 1 109 ? 4.539 1.031 -10.646 1.00 97.81 109 SER A O 1
ATOM 849 N N . PHE A 1 110 ? 5.498 1.228 -12.670 1.00 98.25 110 PHE A N 1
ATOM 850 C CA . PHE A 1 110 ? 4.576 2.253 -13.149 1.00 98.25 110 PHE A CA 1
ATOM 851 C C . PHE A 1 110 ? 3.138 1.728 -13.190 1.00 98.25 110 PHE A C 1
ATOM 853 O O . PHE A 1 110 ? 2.233 2.379 -12.669 1.00 98.25 110 PHE A O 1
ATOM 860 N N . ALA A 1 111 ? 2.934 0.528 -13.746 1.00 98.25 111 ALA A N 1
ATOM 861 C CA . ALA A 1 111 ? 1.618 -0.102 -13.813 1.00 98.25 111 ALA A CA 1
ATOM 862 C C . ALA A 1 111 ? 1.007 -0.309 -12.416 1.00 98.25 111 ALA A C 1
ATOM 864 O O . ALA A 1 111 ? -0.161 0.017 -12.201 1.00 98.25 111 ALA A O 1
ATOM 865 N N . ALA A 1 112 ? 1.802 -0.784 -11.453 1.00 98.25 112 ALA A N 1
ATOM 866 C CA . ALA A 1 112 ? 1.369 -0.975 -10.073 1.00 98.25 112 ALA A CA 1
ATOM 867 C C . ALA A 1 112 ? 1.003 0.349 -9.380 1.00 98.25 112 ALA A C 1
ATOM 869 O O . ALA A 1 112 ? -0.048 0.430 -8.744 1.00 98.25 112 ALA A O 1
ATOM 870 N N . CYS A 1 113 ? 1.817 1.399 -9.542 1.00 98.12 113 CYS A N 1
ATOM 871 C CA . CYS A 1 113 ? 1.532 2.727 -8.983 1.00 98.12 113 CYS A CA 1
ATOM 872 C C . CYS A 1 113 ? 0.263 3.337 -9.593 1.00 98.12 113 CYS A C 1
ATOM 874 O O . CYS A 1 113 ? -0.571 3.884 -8.875 1.00 98.12 113 CYS A O 1
ATOM 876 N N . PHE A 1 114 ? 0.086 3.211 -10.911 1.00 98.06 114 PHE A N 1
ATOM 877 C CA . PHE A 1 114 ? -1.103 3.700 -11.608 1.00 98.06 114 PHE A CA 1
ATOM 878 C C . PHE A 1 114 ? -2.369 2.966 -11.152 1.00 98.06 114 PHE A C 1
ATOM 880 O O . PHE A 1 114 ? -3.364 3.608 -10.817 1.00 98.06 114 PHE A O 1
ATOM 887 N N . ALA A 1 115 ? -2.322 1.634 -11.062 1.00 97.81 115 ALA A N 1
ATOM 888 C CA . ALA A 1 115 ? -3.443 0.837 -10.577 1.00 97.81 115 ALA A CA 1
ATOM 889 C C . ALA A 1 115 ? -3.783 1.145 -9.111 1.00 97.81 115 ALA A C 1
ATOM 891 O O . ALA A 1 115 ? -4.955 1.331 -8.786 1.00 97.81 115 ALA A O 1
ATOM 892 N N . GLY A 1 116 ? -2.773 1.264 -8.242 1.00 96.81 116 GLY A N 1
ATOM 893 C CA . GLY A 1 116 ? -2.961 1.654 -6.844 1.00 96.81 116 GLY A CA 1
ATOM 894 C C . GLY A 1 116 ? -3.638 3.019 -6.708 1.00 96.81 116 GLY A C 1
ATOM 895 O O . GLY A 1 116 ? -4.639 3.137 -6.007 1.00 96.81 116 GLY A O 1
ATOM 896 N N . ALA A 1 117 ? -3.173 4.025 -7.457 1.00 95.88 117 ALA A N 1
ATOM 897 C CA . ALA A 1 117 ? -3.762 5.364 -7.454 1.00 95.88 117 ALA A CA 1
ATOM 898 C C . ALA A 1 117 ? -5.209 5.396 -7.989 1.00 95.88 117 ALA A C 1
ATOM 900 O O . ALA A 1 117 ? -6.002 6.247 -7.581 1.00 95.88 117 ALA A O 1
ATOM 901 N N . ILE A 1 118 ? -5.574 4.488 -8.905 1.00 95.81 118 ILE A N 1
ATOM 902 C CA . ILE A 1 118 ? -6.963 4.321 -9.360 1.00 95.81 118 ILE A CA 1
ATOM 903 C C . ILE A 1 118 ? -7.815 3.689 -8.261 1.00 95.81 118 ILE A C 1
ATOM 905 O O . ILE A 1 118 ? -8.886 4.212 -7.959 1.00 95.81 118 ILE A O 1
ATOM 909 N N . VAL A 1 119 ? -7.355 2.587 -7.661 1.00 94.62 119 VAL A N 1
ATOM 910 C CA . VAL A 1 119 ? -8.109 1.859 -6.627 1.00 94.62 119 VAL A CA 1
ATOM 911 C C . VAL A 1 119 ? -8.357 2.718 -5.392 1.00 94.62 119 VAL A C 1
ATOM 913 O O . VAL A 1 119 ? -9.450 2.673 -4.842 1.00 94.62 119 VAL A O 1
ATOM 916 N N . GLU A 1 120 ? -7.406 3.569 -5.022 1.00 92.25 120 GLU A N 1
ATOM 917 C CA . GLU A 1 120 ? -7.545 4.565 -3.952 1.00 92.25 120 GLU A CA 1
ATOM 918 C C . GLU A 1 120 ? -8.728 5.535 -4.160 1.00 92.25 120 GLU A C 1
ATOM 920 O O . GLU A 1 120 ? -9.271 6.093 -3.210 1.00 92.25 120 GLU A O 1
ATOM 925 N N . ARG A 1 121 ? -9.178 5.749 -5.404 1.00 89.88 121 ARG A N 1
ATOM 926 C CA . ARG A 1 121 ? -10.365 6.576 -5.693 1.00 89.88 121 ARG A CA 1
ATOM 927 C C . ARG A 1 121 ? -11.682 5.810 -5.538 1.00 89.88 121 ARG A C 1
ATOM 929 O O . ARG A 1 121 ? -12.747 6.423 -5.609 1.00 89.88 121 ARG A O 1
ATOM 936 N N . ILE A 1 122 ? -11.634 4.491 -5.372 1.00 89.56 122 ILE A N 1
ATOM 937 C CA . ILE A 1 122 ? -12.815 3.635 -5.277 1.00 89.56 122 ILE A CA 1
ATOM 938 C C . ILE A 1 122 ? -13.204 3.495 -3.805 1.00 89.56 122 ILE A C 1
ATOM 940 O O . ILE A 1 122 ? -12.754 2.596 -3.104 1.00 89.56 122 ILE A O 1
ATOM 944 N N . GLU A 1 123 ? -14.093 4.369 -3.338 1.00 82.31 123 GLU A N 1
ATOM 945 C CA . GLU A 1 123 ? -14.543 4.334 -1.939 1.00 82.31 123 GLU A CA 1
ATOM 946 C C . GLU A 1 123 ? -15.510 3.177 -1.645 1.00 82.31 123 GLU A C 1
ATOM 948 O O . GLU A 1 123 ? -15.542 2.653 -0.528 1.00 82.31 123 GLU A O 1
ATOM 953 N N . LYS A 1 124 ? -16.338 2.790 -2.627 1.00 87.31 124 LYS A N 1
ATOM 954 C CA . LYS A 1 124 ? -17.400 1.792 -2.446 1.00 87.31 124 LYS A CA 1
ATOM 955 C C . LYS A 1 124 ? -17.551 0.860 -3.633 1.00 87.31 124 LYS A C 1
ATOM 957 O O . LYS A 1 124 ? -17.588 1.305 -4.777 1.00 87.31 124 LYS A O 1
ATOM 962 N N . ILE A 1 125 ? -17.792 -0.414 -3.335 1.00 83.31 125 ILE A N 1
ATOM 963 C CA . ILE A 1 125 ? -18.290 -1.406 -4.293 1.00 83.31 125 ILE A CA 1
ATOM 964 C C . ILE A 1 125 ? -19.504 -2.097 -3.674 1.00 83.31 125 ILE A C 1
ATOM 966 O O . ILE A 1 125 ? -19.456 -2.562 -2.538 1.00 83.31 125 ILE A O 1
ATOM 970 N N . GLY A 1 126 ? -20.624 -2.128 -4.403 1.00 80.31 126 GLY A N 1
ATOM 971 C CA . GLY A 1 126 ? -21.837 -2.828 -3.959 1.00 80.31 126 GLY A CA 1
ATOM 972 C C . GLY A 1 126 ? -22.409 -2.337 -2.621 1.00 80.31 126 GLY A C 1
ATOM 973 O O . GLY A 1 126 ? -23.010 -3.118 -1.896 1.00 80.31 126 GLY A O 1
ATOM 974 N N . GLY A 1 127 ? -22.188 -1.067 -2.261 1.00 80.62 127 GLY A N 1
ATOM 975 C CA . GLY A 1 127 ? -22.636 -0.480 -0.990 1.00 80.62 127 GLY A CA 1
ATOM 976 C C . GLY A 1 127 ? -21.671 -0.658 0.190 1.00 80.62 127 GLY A C 1
ATOM 977 O O . GLY A 1 127 ? -21.860 -0.005 1.217 1.00 80.62 127 GLY A O 1
ATOM 978 N N . TYR A 1 128 ? -20.611 -1.454 0.039 1.00 78.56 128 TYR A N 1
ATOM 979 C CA . TYR A 1 128 ? -19.596 -1.672 1.069 1.00 78.56 128 TYR A CA 1
ATOM 980 C C . TYR A 1 128 ? -18.424 -0.710 0.894 1.00 78.56 128 TYR A C 1
ATOM 982 O O . TYR A 1 128 ? -17.948 -0.506 -0.223 1.00 78.56 128 TYR A O 1
ATOM 990 N N . TYR A 1 129 ? -17.962 -0.128 2.002 1.00 84.50 129 TYR A N 1
ATOM 991 C CA . TYR A 1 129 ? -16.742 0.676 2.022 1.00 84.50 129 TYR A CA 1
ATOM 992 C C . TYR A 1 129 ? -15.525 -0.229 1.873 1.00 84.50 129 TYR A C 1
ATOM 994 O O . TYR A 1 129 ? -15.383 -1.208 2.609 1.00 84.50 129 TYR A O 1
ATOM 1002 N N . LEU A 1 130 ? -14.658 0.111 0.928 1.00 84.69 130 LEU A N 1
ATOM 1003 C CA . LEU A 1 130 ? -13.387 -0.573 0.740 1.00 84.69 130 LEU A CA 1
ATOM 1004 C C . LEU A 1 130 ? -12.334 0.060 1.632 1.00 84.69 130 LEU A C 1
ATOM 1006 O O . LEU A 1 130 ? -12.255 1.281 1.745 1.00 84.69 130 LEU A O 1
ATOM 1010 N N . GLN A 1 131 ? -11.517 -0.787 2.248 1.00 89.31 131 GLN A N 1
ATOM 1011 C CA . GLN A 1 131 ? -10.369 -0.312 2.992 1.00 89.31 131 GLN A CA 1
ATOM 1012 C C . GLN A 1 131 ? -9.182 -0.186 2.040 1.00 89.31 131 GLN A C 1
ATOM 1014 O O . GLN A 1 131 ? -8.546 -1.185 1.710 1.00 89.31 131 GLN A O 1
ATOM 1019 N N . ASP A 1 132 ? -8.894 1.045 1.636 1.00 91.38 132 ASP A N 1
ATOM 1020 C CA . ASP A 1 132 ? -7.705 1.477 0.889 1.00 91.38 132 ASP A CA 1
ATOM 1021 C C . ASP A 1 132 ? -6.407 0.784 1.341 1.00 91.38 132 ASP A C 1
ATOM 1023 O O . ASP A 1 132 ? -5.704 0.170 0.539 1.00 91.38 132 ASP A O 1
ATOM 1027 N N . ASN A 1 133 ? -6.170 0.755 2.653 1.00 94.44 133 ASN A N 1
ATOM 1028 C CA . ASN A 1 133 ? -5.007 0.153 3.303 1.00 94.44 133 ASN A CA 1
ATOM 1029 C C . ASN A 1 133 ? -4.893 -1.364 3.063 1.00 94.44 133 ASN A C 1
ATOM 1031 O O . ASN A 1 133 ? -3.836 -1.945 3.292 1.00 94.44 133 ASN A O 1
ATOM 1035 N N . LEU A 1 134 ? -5.970 -2.015 2.617 1.00 94.50 134 LEU A N 1
ATOM 1036 C CA . LEU A 1 134 ? -5.975 -3.406 2.172 1.00 94.50 134 LEU A CA 1
ATOM 1037 C C . LEU A 1 134 ? -5.949 -3.500 0.643 1.00 94.50 134 LEU A C 1
ATOM 1039 O O . LEU A 1 134 ? -5.146 -4.237 0.076 1.00 94.50 134 LEU A O 1
ATOM 1043 N N . THR A 1 135 ? -6.828 -2.766 -0.035 1.00 95.75 135 THR A N 1
ATOM 1044 C CA . THR A 1 135 ? -7.079 -2.931 -1.471 1.00 95.75 135 THR A CA 1
ATOM 1045 C C . THR A 1 135 ? -5.958 -2.375 -2.338 1.00 95.75 135 THR A C 1
ATOM 1047 O O . THR A 1 135 ? -5.604 -3.007 -3.333 1.00 95.75 135 THR A O 1
ATOM 1050 N N . VAL A 1 136 ? -5.366 -1.236 -1.971 1.00 96.44 136 VAL A N 1
ATOM 1051 C CA . VAL A 1 136 ? -4.270 -0.594 -2.712 1.00 96.44 136 VAL A CA 1
ATOM 1052 C C . VAL A 1 136 ? -3.009 -1.469 -2.739 1.00 96.44 136 VAL A C 1
ATOM 1054 O O . VAL A 1 136 ? -2.575 -1.818 -3.841 1.00 96.44 136 VAL A O 1
ATOM 1057 N N . PRO A 1 137 ? -2.431 -1.904 -1.597 1.00 97.38 137 PRO A N 1
ATOM 1058 C CA . PRO A 1 137 ? -1.235 -2.751 -1.615 1.00 97.38 137 PRO A CA 1
ATOM 1059 C C . PRO A 1 137 ? -1.477 -4.105 -2.297 1.00 97.38 137 PRO A C 1
ATOM 1061 O O . PRO A 1 137 ? -0.618 -4.568 -3.047 1.00 97.38 137 PRO A O 1
ATOM 1064 N N . VAL A 1 138 ? -2.646 -4.729 -2.102 1.00 97.88 138 VAL A N 1
ATOM 1065 C CA . VAL A 1 138 ? -2.982 -5.991 -2.788 1.00 97.88 138 VAL A CA 1
ATOM 1066 C C . VAL A 1 138 ? -3.052 -5.787 -4.302 1.00 97.88 138 VAL A C 1
ATOM 1068 O O . VAL A 1 138 ? -2.465 -6.568 -5.050 1.00 97.88 138 VAL A O 1
ATOM 1071 N N . THR A 1 139 ? -3.702 -4.715 -4.764 1.00 97.81 139 THR A N 1
ATOM 1072 C CA . THR A 1 139 ? -3.773 -4.385 -6.196 1.00 97.81 139 THR A CA 1
ATOM 1073 C C . THR A 1 139 ? -2.382 -4.140 -6.772 1.00 97.81 139 THR A C 1
ATOM 1075 O O . THR A 1 139 ? -2.046 -4.690 -7.820 1.00 97.81 139 THR A O 1
ATOM 1078 N N . ALA A 1 140 ? -1.552 -3.358 -6.080 1.00 98.12 140 ALA A N 1
ATOM 1079 C CA . ALA A 1 140 ? -0.191 -3.068 -6.510 1.00 98.12 140 ALA A CA 1
ATOM 1080 C C . ALA A 1 140 ? 0.651 -4.349 -6.651 1.00 98.12 140 ALA A C 1
ATOM 1082 O O . ALA A 1 140 ? 1.303 -4.527 -7.680 1.00 98.12 140 ALA A O 1
ATOM 1083 N N . ALA A 1 141 ? 0.580 -5.278 -5.686 1.00 98.19 141 ALA A N 1
ATOM 1084 C CA . ALA A 1 141 ? 1.263 -6.572 -5.783 1.00 98.19 141 ALA A CA 1
ATOM 1085 C C . ALA A 1 141 ? 0.796 -7.387 -6.997 1.00 98.19 141 ALA A C 1
ATOM 1087 O O . ALA A 1 141 ? 1.627 -7.871 -7.767 1.00 98.19 141 ALA A O 1
ATOM 1088 N N . VAL A 1 142 ? -0.523 -7.526 -7.176 1.00 98.25 142 VAL A N 1
ATOM 1089 C CA . VAL A 1 142 ? -1.122 -8.313 -8.267 1.00 98.25 142 VAL A CA 1
ATOM 1090 C C . VAL A 1 142 ? -0.714 -7.755 -9.627 1.00 98.25 142 VAL A C 1
ATOM 1092 O O . VAL A 1 142 ? -0.301 -8.514 -10.507 1.00 98.25 142 VAL A O 1
ATOM 1095 N N . VAL A 1 143 ? -0.798 -6.436 -9.808 1.00 98.19 143 VAL A N 1
ATOM 1096 C CA . VAL A 1 143 ? -0.460 -5.781 -11.078 1.00 98.19 143 VAL A CA 1
ATOM 1097 C C . VAL A 1 143 ? 1.034 -5.870 -11.351 1.00 98.19 143 VAL A C 1
ATOM 1099 O O . VAL A 1 143 ? 1.417 -6.264 -12.452 1.00 98.19 143 VAL A O 1
ATOM 1102 N N . TYR A 1 144 ? 1.879 -5.588 -10.354 1.00 98.38 144 TYR A N 1
ATOM 1103 C CA . TYR A 1 144 ? 3.324 -5.745 -10.498 1.00 98.38 144 TYR A CA 1
ATOM 1104 C C . TYR A 1 144 ? 3.679 -7.173 -10.919 1.00 98.38 144 TYR A C 1
ATOM 1106 O O . TYR A 1 144 ? 4.411 -7.376 -11.886 1.00 98.38 144 TYR A O 1
ATOM 1114 N N . PHE A 1 145 ? 3.135 -8.169 -10.212 1.00 98.06 145 PHE A N 1
ATOM 1115 C CA . PHE A 1 145 ? 3.384 -9.576 -10.496 1.00 98.06 145 PHE A CA 1
ATOM 1116 C C . PHE A 1 145 ? 2.947 -9.954 -11.914 1.00 98.06 145 PHE A C 1
ATOM 1118 O O . PHE A 1 145 ? 3.718 -10.557 -12.657 1.00 98.06 145 PHE A O 1
ATOM 1125 N N . SER A 1 146 ? 1.742 -9.544 -12.309 1.00 97.44 146 SER A N 1
ATOM 1126 C CA . SER A 1 146 ? 1.188 -9.860 -13.626 1.00 97.44 146 SER A CA 1
ATOM 1127 C C . SER A 1 146 ? 2.046 -9.279 -14.750 1.00 97.44 146 SER A C 1
ATOM 1129 O O . SER A 1 146 ? 2.410 -9.988 -15.684 1.00 97.44 146 SER A O 1
ATOM 1131 N N . VAL A 1 147 ? 2.438 -8.008 -14.643 1.00 96.88 147 VAL A N 1
ATOM 1132 C CA . VAL A 1 147 ? 3.253 -7.360 -15.680 1.00 96.88 147 VAL A CA 1
ATOM 1133 C C . VAL A 1 147 ? 4.666 -7.942 -15.719 1.00 96.88 147 VAL A C 1
ATOM 1135 O O . VAL A 1 147 ? 5.186 -8.186 -16.802 1.00 96.88 147 VAL A O 1
ATOM 1138 N N . ASN A 1 148 ? 5.279 -8.200 -14.561 1.00 95.19 148 ASN A N 1
ATOM 1139 C CA . ASN A 1 148 ? 6.679 -8.623 -14.488 1.00 95.19 148 ASN A CA 1
ATOM 1140 C C . ASN A 1 148 ? 6.908 -10.113 -14.785 1.00 95.19 148 ASN A C 1
ATOM 1142 O O . ASN A 1 148 ? 7.999 -10.464 -15.214 1.00 95.19 148 ASN A O 1
ATOM 1146 N N . TYR A 1 149 ? 5.940 -10.988 -14.496 1.00 89.81 149 TYR A N 1
ATOM 1147 C CA . TYR A 1 149 ? 6.139 -12.444 -14.579 1.00 89.81 149 TYR A CA 1
ATOM 1148 C C . TYR A 1 149 ? 5.203 -13.160 -15.553 1.00 89.81 149 TYR A C 1
ATOM 1150 O O . TYR A 1 149 ? 5.481 -14.301 -15.904 1.00 89.81 149 TYR A O 1
ATOM 1158 N N . ILE A 1 150 ? 4.086 -12.541 -15.948 1.00 86.00 150 ILE A N 1
ATOM 1159 C CA . ILE A 1 150 ? 3.112 -13.169 -16.857 1.00 86.00 150 ILE A CA 1
ATOM 1160 C C . ILE A 1 150 ? 3.187 -12.546 -18.254 1.00 86.00 150 ILE A C 1
ATOM 1162 O O . ILE A 1 150 ? 3.034 -13.250 -19.246 1.00 86.00 150 ILE A O 1
ATOM 1166 N N . LEU A 1 151 ? 3.398 -11.229 -18.334 1.00 76.00 151 LEU A N 1
ATOM 1167 C CA . LEU A 1 151 ? 3.363 -10.470 -19.591 1.00 76.00 151 LEU A CA 1
ATOM 1168 C C . LEU A 1 151 ? 4.747 -10.110 -20.158 1.00 76.00 151 LEU A C 1
ATOM 1170 O O . LEU A 1 151 ? 4.807 -9.509 -21.229 1.00 76.00 151 LEU A O 1
ATOM 1174 N N . SER A 1 152 ? 5.823 -10.436 -19.437 1.00 68.69 152 SER A N 1
ATOM 1175 C CA . SER A 1 152 ? 7.224 -10.219 -19.835 1.00 68.69 152 SER A CA 1
ATOM 1176 C C . SER A 1 152 ? 7.887 -11.550 -20.156 1.00 68.69 152 SER A C 1
ATOM 1178 O O . SER A 1 152 ? 8.667 -11.587 -21.131 1.00 68.69 152 SER A O 1
#

Mean predicted aligned error: 4.16 Å

Foldseek 3Di:
DQVVLVVVLVVLVVVQVCCQVVVPPVVVDDPVCSNPRDLVNLLSVQLNVLVVPADPLLSLLLCLLLPQLCVQLVVQCPDPDPPSNVVSLVRSQPVSLVVCVVPHDNPLSNQLSNQLSVVCVDQDDPRDGDSSSRPSSNSSSVSSCCVVPVVD

Secondary structure (DSSP, 8-state):
-HHHHHHHHHHHHHHHHHHHHH-TTTTTS-GGGTTS--HHHHHHHHHHHHHHHS-HHHHHHHHHHHHHHHHHHHHHTTSS-TTHHHHHHHHHHHHHHHHHTTTS-HHHHHHHHHHHHHHTT--EETTEEP-HHH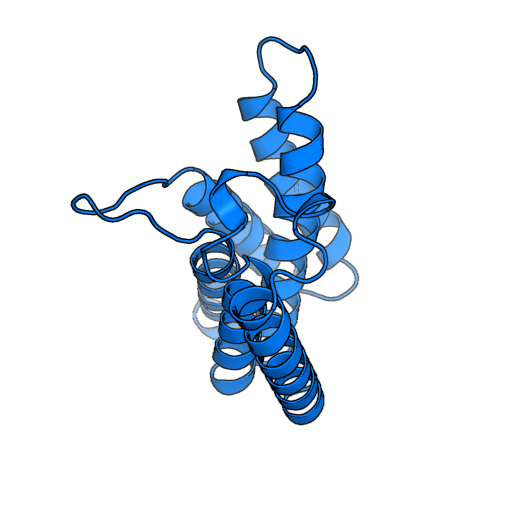HHHHHHHHHHHIIIII--

Solvent-accessible surface area (backbone atoms only — not comparable to full-atom values): 7855 Å² total; per-residue (Å²): 110,63,69,59,46,50,53,51,35,53,52,49,51,53,51,47,51,48,27,61,75,69,52,54,66,51,86,79,43,55,83,86,45,54,89,43,87,54,64,68,56,42,30,39,53,27,53,44,53,35,51,73,76,43,58,70,69,20,33,51,44,10,52,38,33,38,55,44,11,52,52,48,22,60,55,37,54,69,46,101,47,100,55,19,66,60,52,14,42,51,41,14,24,49,51,21,33,63,70,36,53,90,80,45,64,63,68,27,42,45,52,11,16,49,50,22,40,53,48,61,70,52,57,62,59,98,89,41,75,54,58,50,51,31,52,22,24,44,46,11,20,53,42,19,42,43,43,61,71,72,72,102

Sequence (152 aa):
MLIGVTLALVFAAIFEFFRLRYKLLSWLVRDYERNRVGAYIYFGVAVLFVTLLFPMNAAISAVLVALLGDGVGGVVKRLPVRRAGEIAFFAMLVVPFVASLPLLSPIPSFAACFAGAIVERIEKIGGYYLQDNLTVPVTAAVVYFSVNYILS

Nearest PDB structures (foldseek):
  8jjr-assembly1_l  TM=3.750E-01  e=1.594E+00  Symbiodinium sp.
  4nee-assembly3_A  TM=1.899E-01  e=9.896E+00  Rattus norvegicus

pLDDT: mean 92.46, std 6.39, range [68.69, 98.44]